Protein AF-A0A1V4HKM4-F1 (afdb_monomer_lite)

Structure (mmCIF, N/CA/C/O backbone):
data_AF-A0A1V4HKM4-F1
#
_entry.id   AF-A0A1V4HKM4-F1
#
loop_
_atom_site.group_PDB
_atom_site.id
_atom_site.type_symbol
_atom_site.label_atom_id
_atom_site.label_alt_id
_atom_site.label_comp_id
_atom_site.label_asym_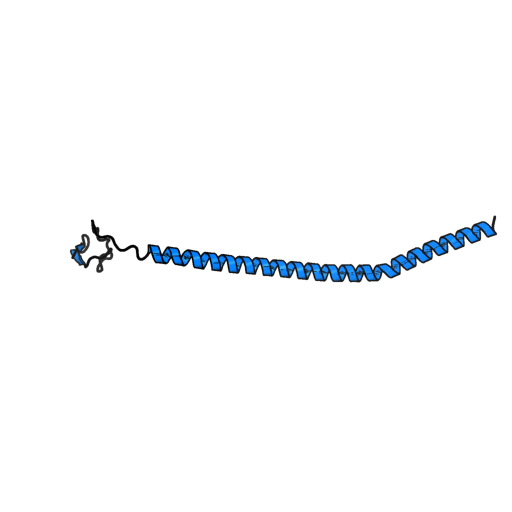id
_atom_site.label_entity_id
_atom_site.label_seq_id
_atom_site.pdbx_PDB_ins_code
_atom_site.Cartn_x
_atom_site.Cartn_y
_atom_site.Cartn_z
_atom_site.occupancy
_atom_site.B_iso_or_equiv
_atom_site.auth_seq_id
_atom_site.auth_comp_id
_atom_site.auth_asym_id
_atom_site.auth_atom_id
_atom_site.pdbx_PDB_model_num
ATOM 1 N N . MET A 1 1 ? -36.877 8.815 51.908 1.00 73.12 1 MET A N 1
ATOM 2 C CA . MET A 1 1 ? -37.781 8.927 50.737 1.00 73.12 1 MET A CA 1
ATOM 3 C C . MET A 1 1 ? -37.846 10.391 50.341 1.00 73.12 1 MET A C 1
ATOM 5 O O . MET A 1 1 ? -37.956 11.215 51.236 1.00 73.12 1 MET A O 1
ATOM 9 N N . ILE A 1 2 ? -37.736 10.715 49.051 1.00 81.12 2 ILE A N 1
ATOM 10 C CA . ILE A 1 2 ? -37.706 12.099 48.546 1.00 81.12 2 ILE A CA 1
ATOM 11 C C . ILE A 1 2 ? -38.994 12.388 47.783 1.00 81.12 2 ILE A C 1
ATOM 13 O O . ILE A 1 2 ? -39.407 11.602 46.925 1.00 81.12 2 ILE A O 1
ATOM 17 N N . LYS A 1 3 ? -39.632 13.517 48.087 1.00 83.75 3 LYS A N 1
ATOM 18 C CA . LYS A 1 3 ? -40.849 13.951 47.403 1.00 83.75 3 LYS A CA 1
ATOM 19 C C . LYS A 1 3 ? -40.483 14.732 46.145 1.00 83.75 3 LYS A C 1
ATOM 21 O O . LYS A 1 3 ? -39.669 15.648 46.193 1.00 83.75 3 LYS A O 1
ATOM 26 N N . CYS A 1 4 ? -41.080 14.370 45.013 1.00 86.75 4 CYS A N 1
ATOM 27 C CA . CYS A 1 4 ? -40.836 15.082 43.765 1.00 86.75 4 CYS A CA 1
ATOM 28 C C . CYS A 1 4 ? -41.456 16.490 43.814 1.00 86.75 4 CYS A C 1
ATOM 30 O O . CYS A 1 4 ? -42.662 16.587 44.053 1.00 86.75 4 CYS A O 1
ATOM 32 N N . PRO A 1 5 ? -40.701 17.562 43.507 1.00 83.69 5 PRO A N 1
ATOM 33 C CA . PRO A 1 5 ? -41.236 18.926 43.520 1.00 83.69 5 PRO A CA 1
ATOM 34 C C . PRO A 1 5 ? -42.300 19.155 42.439 1.00 83.69 5 PRO A C 1
ATOM 36 O O . PRO A 1 5 ? -43.155 20.019 42.587 1.00 83.69 5 PRO A O 1
ATOM 39 N N . LYS A 1 6 ? -42.275 18.367 41.356 1.00 87.00 6 LYS A N 1
ATOM 40 C CA . LYS A 1 6 ? -43.171 18.541 40.206 1.00 87.00 6 LYS A CA 1
ATOM 41 C C . LYS A 1 6 ? -44.468 17.741 40.313 1.00 87.00 6 LYS A C 1
ATOM 43 O O . LYS A 1 6 ? -45.533 18.263 40.021 1.00 87.00 6 LYS A O 1
ATOM 48 N N . CYS A 1 7 ? -44.388 16.465 40.696 1.00 89.94 7 CYS A N 1
ATOM 49 C CA . CYS A 1 7 ? -45.549 15.561 40.700 1.00 89.94 7 CYS A CA 1
ATOM 50 C C . CYS A 1 7 ? -45.954 15.080 42.099 1.00 89.94 7 CYS A C 1
ATOM 52 O O . CYS A 1 7 ? -46.812 14.211 42.223 1.00 89.94 7 CYS A O 1
ATOM 54 N N . SER A 1 8 ? -45.302 15.580 43.155 1.00 87.12 8 SER A N 1
ATOM 55 C CA . SER A 1 8 ? -45.553 15.200 44.554 1.00 87.12 8 SER A CA 1
ATOM 56 C C . SER A 1 8 ? -45.428 13.705 44.877 1.00 87.12 8 SER A C 1
ATOM 58 O O . SER A 1 8 ? -45.738 13.297 45.994 1.00 87.12 8 SER A O 1
ATOM 60 N N . THR A 1 9 ? -44.947 12.885 43.940 1.00 90.00 9 THR A N 1
ATOM 61 C CA . THR A 1 9 ? -44.767 11.445 44.141 1.00 90.00 9 THR A CA 1
ATOM 62 C C . THR A 1 9 ? -43.589 11.188 45.078 1.00 90.00 9 THR A C 1
ATOM 64 O O . THR A 1 9 ? -42.545 11.841 44.974 1.00 90.00 9 THR A O 1
ATOM 67 N N . ASN A 1 10 ? -43.740 10.216 45.976 1.00 87.19 10 ASN A N 1
ATOM 68 C CA . ASN A 1 10 ? -42.669 9.766 46.858 1.00 87.19 10 ASN A CA 1
ATOM 69 C C . ASN A 1 10 ? -41.743 8.813 46.102 1.00 87.19 10 ASN A C 1
ATOM 71 O O . ASN A 1 10 ? -42.185 7.814 45.542 1.00 87.19 10 ASN A O 1
ATOM 75 N N . ASN A 1 11 ? -40.454 9.126 46.089 1.00 83.44 11 ASN A N 1
ATOM 76 C CA . ASN A 1 11 ? -39.430 8.358 45.396 1.00 83.44 11 ASN A CA 1
ATOM 77 C C . ASN A 1 11 ? -38.404 7.812 46.398 1.00 83.44 11 ASN A C 1
ATOM 79 O O . ASN A 1 11 ? -38.214 8.349 47.499 1.00 83.44 11 ASN A O 1
ATOM 83 N N . LYS A 1 12 ? -37.733 6.723 46.012 1.00 81.19 12 LYS A N 1
ATOM 84 C CA . LYS A 1 12 ? -36.539 6.225 46.713 1.00 81.19 12 LYS A CA 1
ATOM 85 C C . LYS A 1 12 ? -35.361 7.198 46.484 1.00 81.19 12 LYS A C 1
ATOM 87 O O . LYS A 1 12 ? -35.526 8.204 45.800 1.00 81.19 12 LYS A O 1
ATOM 92 N N . LEU A 1 13 ? -34.201 6.954 47.096 1.00 75.44 13 LEU A N 1
ATOM 93 C CA . LEU A 1 13 ? -32.974 7.723 46.826 1.00 75.44 13 LEU A CA 1
ATOM 94 C C . LEU A 1 13 ? -32.503 7.420 45.393 1.00 75.44 13 LEU A C 1
ATOM 96 O O . LEU A 1 13 ? -31.820 6.433 45.159 1.00 75.44 13 LEU A O 1
ATOM 100 N N . GLN A 1 14 ? -32.960 8.216 44.427 1.00 76.06 14 GLN A N 1
ATOM 101 C CA . GLN A 1 14 ? -32.671 8.082 42.995 1.00 76.06 14 GLN A CA 1
ATOM 102 C C . GLN A 1 14 ? -32.611 9.477 42.350 1.00 76.06 14 GLN A C 1
ATOM 104 O O . GLN A 1 14 ? -33.313 10.387 42.786 1.00 76.06 14 GLN A O 1
ATOM 109 N N . LYS A 1 15 ? -31.789 9.651 41.309 1.00 81.31 15 LYS A N 1
ATOM 110 C CA . LYS A 1 15 ? -31.504 10.962 40.686 1.00 81.31 15 LYS A CA 1
ATOM 111 C C . LYS A 1 15 ? -32.722 11.599 39.997 1.00 81.31 15 LYS A C 1
ATOM 113 O O . LYS A 1 15 ? -32.831 12.823 39.923 1.00 81.31 15 LYS A O 1
ATOM 118 N N . PHE A 1 16 ? -33.660 10.778 39.523 1.00 84.00 16 PHE A N 1
ATOM 119 C CA . PHE A 1 16 ? -34.851 11.213 38.790 1.00 84.00 16 PHE A CA 1
ATOM 120 C C . PHE A 1 16 ? -36.129 10.635 39.391 1.00 84.00 16 PHE A C 1
ATOM 122 O O . PHE A 1 16 ? -36.150 9.529 39.928 1.00 84.00 16 PHE A O 1
ATOM 129 N N . CYS A 1 17 ? -37.230 11.370 39.274 1.00 87.38 17 CYS A N 1
ATOM 130 C CA . CYS A 1 17 ? -38.534 10.877 39.680 1.00 87.38 17 CYS A CA 1
ATOM 131 C C . CYS A 1 17 ? -38.996 9.736 38.761 1.00 87.38 17 CYS A C 1
ATOM 133 O O . CYS A 1 17 ? -39.121 9.934 37.557 1.00 87.38 17 CYS A O 1
ATOM 135 N N . GLY A 1 18 ? -39.350 8.581 39.330 1.00 84.75 18 GLY A N 1
ATOM 136 C CA . GLY A 1 18 ? -39.828 7.419 38.572 1.00 84.75 18 GLY A CA 1
ATOM 137 C C . GLY A 1 18 ? -41.217 7.589 37.946 1.00 84.75 18 GLY A C 1
ATOM 138 O O . GLY A 1 18 ? -41.632 6.739 37.173 1.00 84.75 18 GLY A O 1
ATOM 139 N N . ASN A 1 19 ? -41.934 8.669 38.274 1.00 86.81 19 ASN A N 1
ATOM 140 C CA . ASN A 1 19 ? -43.249 8.967 37.707 1.00 86.81 19 ASN A CA 1
ATOM 141 C C . ASN A 1 19 ? -43.171 10.001 36.571 1.00 86.81 19 ASN A C 1
ATOM 143 O O . ASN A 1 19 ? -43.702 9.782 35.491 1.00 86.81 19 ASN A O 1
ATOM 147 N N . CYS A 1 20 ? -42.492 11.133 36.792 1.00 88.19 20 CYS A N 1
ATOM 148 C CA . CYS A 1 20 ? -42.474 12.242 35.827 1.00 88.19 20 CYS A CA 1
ATOM 149 C C . CYS A 1 20 ? -41.094 12.563 35.236 1.00 88.19 20 CYS A C 1
ATOM 151 O O . CYS A 1 20 ? -40.964 13.551 34.515 1.00 88.19 20 CYS A O 1
ATOM 153 N N . GLY A 1 21 ? -40.053 11.807 35.594 1.00 84.00 21 GLY A N 1
ATOM 154 C CA . GLY A 1 21 ? -38.684 12.012 35.109 1.00 84.00 21 GLY A CA 1
ATOM 155 C C . GLY A 1 21 ? -37.996 13.283 35.616 1.00 84.00 21 GLY A C 1
ATOM 156 O O . GLY A 1 21 ? -36.870 13.566 35.222 1.00 84.00 21 GLY A O 1
ATOM 157 N N . ASN A 1 22 ? -38.636 14.071 36.487 1.00 85.19 22 ASN A N 1
ATOM 158 C CA . ASN A 1 22 ? -38.047 15.310 36.993 1.00 85.19 22 ASN A CA 1
ATOM 159 C C . ASN A 1 22 ? -36.821 15.022 37.868 1.00 85.19 22 ASN A C 1
ATOM 161 O O . ASN A 1 22 ? -36.872 14.116 38.703 1.00 85.19 22 ASN A O 1
ATOM 165 N N . LEU A 1 23 ? -35.765 15.829 37.726 1.00 82.62 23 LEU A N 1
ATOM 166 C CA . LEU A 1 23 ? -34.582 15.753 38.583 1.00 82.62 23 LEU A CA 1
ATOM 167 C C . LEU A 1 23 ? -34.997 15.924 40.052 1.00 82.62 23 LEU A C 1
ATOM 169 O O . LEU A 1 23 ? -35.773 16.826 40.389 1.00 82.62 23 LEU A O 1
ATOM 173 N N . LEU A 1 24 ? -34.513 15.034 40.913 1.00 82.38 24 LEU A N 1
ATOM 174 C CA . LEU A 1 24 ? -34.656 15.162 42.355 1.00 82.38 24 LEU A CA 1
ATOM 175 C C . LEU A 1 24 ? -33.364 15.789 42.876 1.00 82.38 24 LEU A C 1
ATOM 177 O O . LEU A 1 24 ? -32.297 15.191 42.770 1.00 82.38 24 LEU A O 1
ATOM 181 N N . LEU A 1 25 ? -33.458 17.017 43.387 1.00 69.50 25 LEU A N 1
ATOM 182 C CA . LEU A 1 25 ? -32.338 17.699 44.032 1.00 69.50 25 LEU A CA 1
ATOM 183 C C . LEU A 1 25 ? -32.110 17.029 45.389 1.00 69.50 25 LEU A C 1
ATOM 185 O O . LEU A 1 25 ? -32.823 17.301 46.353 1.00 69.50 25 LEU A O 1
ATOM 189 N N . ILE A 1 26 ? -31.186 16.074 45.427 1.00 68.06 26 ILE A N 1
ATOM 190 C CA . ILE A 1 26 ? -30.763 15.402 46.654 1.00 68.06 26 ILE A CA 1
ATOM 191 C C . ILE A 1 26 ? -29.470 16.086 47.085 1.00 68.06 26 ILE A C 1
ATOM 193 O O . ILE A 1 26 ? -28.398 15.772 46.574 1.00 68.06 26 ILE A O 1
ATOM 197 N N . GLU A 1 27 ? -29.572 17.058 47.989 1.00 54.72 27 GLU A N 1
ATOM 198 C CA . GLU A 1 27 ? -28.400 17.625 48.652 1.00 54.72 27 GLU A CA 1
ATOM 199 C C . GLU A 1 27 ? -27.843 16.576 49.626 1.00 54.72 27 GLU A C 1
ATOM 201 O O . GLU A 1 27 ? -28.493 16.218 50.606 1.00 54.72 27 GLU A O 1
ATOM 206 N N . GLY A 1 28 ? -26.653 16.045 49.324 1.00 53.75 28 GLY A N 1
ATOM 207 C CA . GLY A 1 28 ? -25.859 15.264 50.280 1.00 53.75 28 GLY A CA 1
ATOM 208 C C . GLY A 1 28 ? -25.849 13.738 50.134 1.00 53.75 28 GLY A C 1
ATOM 209 O O . GLY A 1 28 ? -25.490 13.067 51.095 1.00 53.75 28 GLY A O 1
ATOM 210 N N . ALA A 1 29 ? -26.191 13.165 48.976 1.00 48.09 29 ALA A N 1
ATOM 211 C CA . ALA A 1 29 ? -25.915 11.749 48.705 1.00 48.09 29 ALA A CA 1
ATOM 212 C C . ALA A 1 29 ? -25.032 11.612 47.460 1.00 48.09 29 ALA A C 1
ATOM 214 O O . ALA A 1 29 ? -25.492 11.865 46.345 1.00 48.09 29 ALA A O 1
ATOM 215 N N . GLU A 1 30 ? -23.773 11.217 47.668 1.00 45.69 30 GLU A N 1
ATOM 216 C CA . GLU A 1 30 ? -22.887 10.700 46.623 1.00 45.69 30 GLU A CA 1
ATOM 217 C C . GLU A 1 30 ? -23.624 9.590 45.861 1.00 45.69 30 GLU A C 1
ATOM 219 O O . GLU A 1 30 ? -23.831 8.484 46.366 1.00 45.69 30 GLU A O 1
ATOM 224 N N . PHE A 1 31 ? -24.067 9.891 44.640 1.00 48.50 31 PHE A N 1
ATOM 225 C CA . PHE A 1 31 ? -24.365 8.844 43.674 1.00 48.50 31 PHE A CA 1
ATOM 226 C C . PHE A 1 31 ? -23.0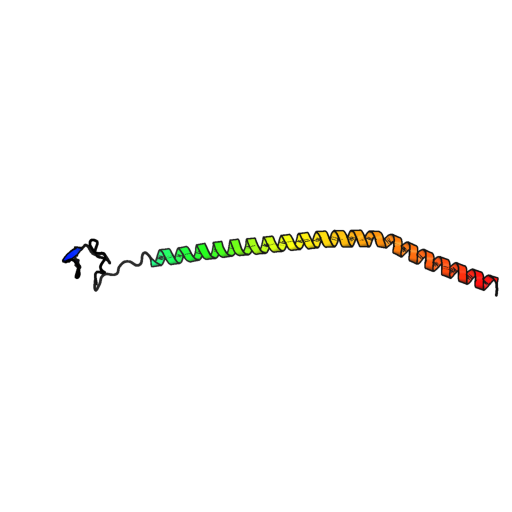26 8.237 43.303 1.00 48.50 31 PHE A C 1
ATOM 228 O O . PHE A 1 31 ? -22.211 8.932 42.708 1.00 48.50 31 PHE A O 1
ATOM 235 N N . GLN A 1 32 ? -22.802 6.981 43.691 1.00 43.28 32 GLN A N 1
ATOM 236 C CA . GLN A 1 32 ? -21.567 6.284 43.367 1.00 43.28 32 GLN A CA 1
ATOM 237 C C . GLN A 1 32 ? -21.265 6.408 41.873 1.00 43.28 32 GLN A C 1
ATOM 239 O O . GLN A 1 32 ? -22.092 6.070 41.021 1.00 43.28 32 GLN A O 1
ATOM 244 N N . ASP A 1 33 ? -20.066 6.917 41.601 1.00 46.78 33 ASP A N 1
ATOM 245 C CA . ASP A 1 33 ? -19.422 7.090 40.304 1.00 46.78 33 ASP A CA 1
ATOM 246 C C . ASP A 1 33 ? -19.110 5.741 39.627 1.00 46.78 33 ASP A C 1
ATOM 248 O O . ASP A 1 33 ? -17.993 5.471 39.196 1.00 46.78 33 ASP A O 1
ATOM 252 N N . GLU A 1 34 ? -20.102 4.864 39.489 1.00 46.50 34 GLU A N 1
ATOM 253 C CA . GLU A 1 34 ? -19.946 3.581 38.790 1.00 46.50 34 GLU A CA 1
ATOM 254 C C . GLU A 1 34 ? -19.881 3.767 37.260 1.00 46.50 34 GLU A C 1
ATOM 256 O O . GLU A 1 34 ? -19.428 2.896 36.518 1.00 46.50 34 GLU A O 1
ATOM 261 N N . GLN A 1 35 ? -20.265 4.952 36.775 1.00 48.78 35 GLN A N 1
ATOM 262 C CA . GLN A 1 35 ? -20.126 5.332 35.370 1.00 48.78 35 GLN A CA 1
ATOM 263 C C . GLN A 1 35 ? -18.693 5.783 35.037 1.00 48.78 35 GLN A C 1
ATOM 265 O O . GLN A 1 35 ? -18.217 5.519 33.940 1.00 48.78 35 GLN A O 1
ATOM 270 N N . ALA A 1 36 ? -17.947 6.385 35.970 1.00 44.94 36 ALA A N 1
ATOM 271 C CA . ALA A 1 36 ? -16.602 6.892 35.675 1.00 44.94 36 ALA A CA 1
ATOM 272 C C . ALA A 1 36 ? -15.564 5.772 35.453 1.00 44.94 36 ALA A C 1
ATOM 274 O O . ALA A 1 36 ? -14.677 5.915 34.612 1.00 44.94 36 ALA A O 1
ATOM 275 N N . ALA A 1 37 ? -15.697 4.639 36.150 1.00 47.19 37 ALA A N 1
ATOM 276 C CA . ALA A 1 37 ? -14.796 3.495 35.984 1.00 47.19 37 ALA A CA 1
ATOM 277 C C . ALA A 1 37 ? -15.048 2.716 34.677 1.00 47.19 37 ALA A C 1
ATOM 279 O O . ALA A 1 37 ? -14.110 2.207 34.070 1.00 47.19 37 ALA A O 1
ATOM 280 N N . THR A 1 38 ? -16.294 2.672 34.196 1.00 45.22 38 THR A N 1
ATOM 281 C C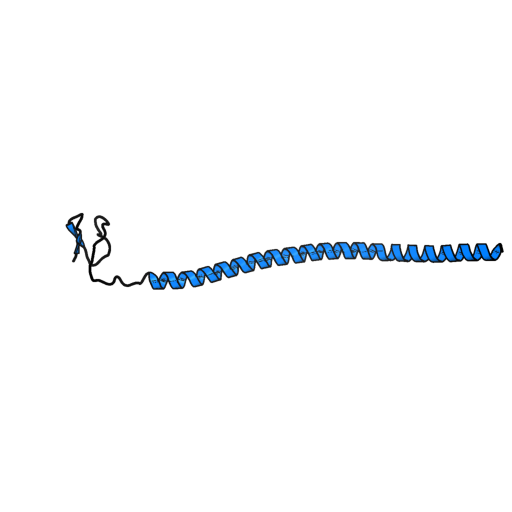A . THR A 1 38 ? -16.653 1.962 32.957 1.00 45.22 38 THR A CA 1
ATOM 282 C C . THR A 1 38 ? -16.317 2.757 31.691 1.00 45.22 38 THR A C 1
ATOM 284 O O . THR A 1 38 ? -15.927 2.155 30.6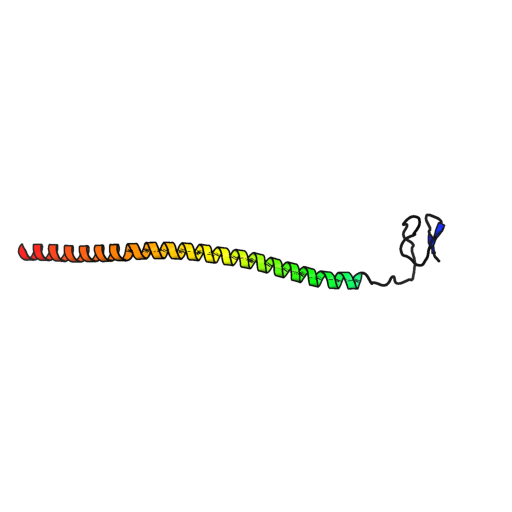90 1.00 45.22 38 THR A O 1
ATOM 287 N N . PHE A 1 39 ? -16.365 4.095 31.725 1.00 46.16 39 PHE A N 1
ATOM 288 C CA . PHE A 1 39 ? -15.896 4.920 30.601 1.00 46.16 39 PHE A CA 1
ATOM 289 C C . PHE A 1 39 ? -14.368 4.867 30.433 1.00 46.16 39 PHE A C 1
ATOM 291 O O . PHE A 1 39 ? -13.890 4.732 29.306 1.00 46.16 39 PHE A O 1
ATOM 298 N N . ALA A 1 40 ? -13.606 4.880 31.534 1.00 47.91 40 ALA A N 1
ATOM 299 C CA . ALA A 1 40 ? -12.141 4.849 31.495 1.00 47.91 40 ALA A CA 1
ATOM 300 C C . ALA A 1 40 ? -11.563 3.527 30.946 1.00 47.91 40 ALA A C 1
ATOM 302 O O . ALA A 1 40 ? -10.523 3.537 30.287 1.00 47.91 40 ALA A O 1
ATOM 303 N N . GLU A 1 41 ? -12.236 2.394 31.171 1.00 49.22 41 GLU A N 1
ATOM 304 C CA . GLU A 1 41 ? -11.792 1.092 30.652 1.00 49.22 41 GLU A CA 1
ATOM 305 C C . GLU A 1 41 ? -12.201 0.869 29.179 1.00 49.22 41 GLU A C 1
ATOM 307 O O . GLU A 1 41 ? -11.490 0.197 28.426 1.00 49.22 41 GLU A O 1
ATOM 312 N N . SER A 1 42 ? -13.292 1.504 28.723 1.00 49.47 42 SER A N 1
ATOM 313 C CA . SER A 1 42 ? -13.752 1.424 27.326 1.00 49.47 42 SER A CA 1
ATOM 314 C C . SER A 1 42 ? -12.841 2.172 26.340 1.00 49.47 42 SER A C 1
ATOM 316 O O . SER A 1 42 ? -12.496 1.616 25.293 1.00 49.47 42 SER A O 1
ATOM 318 N N . ASP A 1 43 ? -12.337 3.354 26.713 1.00 51.69 43 ASP A N 1
ATOM 319 C CA . ASP A 1 43 ? -11.476 4.190 25.862 1.00 51.69 43 ASP A CA 1
ATOM 320 C C . ASP A 1 43 ? -10.147 3.492 25.525 1.00 51.69 43 ASP A C 1
ATOM 322 O O . ASP A 1 43 ? -9.664 3.517 24.391 1.00 51.69 43 ASP A O 1
ATOM 326 N N . GLN A 1 44 ? -9.551 2.783 26.488 1.00 52.81 44 GLN A N 1
ATOM 327 C CA . GLN A 1 44 ? -8.269 2.105 26.275 1.00 52.81 44 GLN A CA 1
ATOM 328 C C . GLN A 1 44 ? -8.383 0.906 25.315 1.00 52.81 44 GLN A C 1
ATOM 330 O O . GLN A 1 44 ? -7.413 0.558 24.628 1.00 52.81 44 GLN A O 1
ATOM 335 N N . SER A 1 45 ? -9.560 0.277 25.249 1.00 52.06 45 SER A N 1
ATOM 336 C CA . SER A 1 45 ? -9.849 -0.822 24.325 1.00 52.06 45 SER A CA 1
ATOM 337 C C . SER A 1 45 ? -10.151 -0.315 22.909 1.00 52.06 45 SER A C 1
ATOM 339 O O . SER A 1 45 ? -9.591 -0.843 21.944 1.00 52.06 45 SER A O 1
ATOM 341 N N . GLU A 1 46 ? -10.918 0.770 22.771 1.00 55.19 46 GLU A N 1
ATOM 342 C CA . GLU A 1 46 ? -11.235 1.379 21.475 1.00 55.19 46 GLU A CA 1
ATOM 343 C C . GLU A 1 46 ? -10.007 2.023 20.817 1.00 55.19 46 GLU A C 1
ATOM 345 O O . GLU A 1 46 ? -9.795 1.850 19.615 1.00 55.19 46 GLU A O 1
ATOM 350 N N . ILE A 1 47 ? -9.118 2.660 21.592 1.00 59.66 47 ILE A N 1
ATOM 351 C CA . ILE A 1 47 ? -7.852 3.216 21.080 1.00 59.66 47 ILE A CA 1
ATOM 352 C C . ILE A 1 47 ? -6.945 2.106 20.522 1.00 59.66 47 ILE A C 1
ATOM 354 O O . ILE A 1 47 ? -6.338 2.268 19.458 1.00 59.66 47 ILE A O 1
ATOM 358 N N . LYS A 1 48 ? -6.867 0.947 21.193 1.00 59.59 48 LYS A N 1
ATOM 359 C CA . LYS A 1 48 ? -6.087 -0.206 20.705 1.00 59.59 48 LYS A CA 1
ATOM 360 C C . LYS A 1 48 ? -6.681 -0.803 19.431 1.00 59.59 48 LYS A C 1
ATOM 362 O O . LYS A 1 48 ? -5.927 -1.156 18.523 1.00 59.59 48 LYS A O 1
ATOM 367 N N . ILE A 1 49 ? -8.008 -0.884 19.343 1.00 64.94 49 ILE A N 1
ATOM 368 C CA . ILE A 1 49 ? -8.711 -1.369 18.151 1.00 64.94 49 ILE A CA 1
ATOM 369 C C . ILE A 1 49 ? -8.486 -0.397 16.983 1.00 64.94 49 ILE A C 1
ATOM 371 O O . ILE A 1 49 ? -8.075 -0.827 15.904 1.00 64.94 49 ILE A O 1
ATOM 375 N N . GLY A 1 50 ? -8.643 0.911 17.203 1.00 67.06 50 GLY A N 1
ATOM 376 C CA . GLY A 1 50 ? -8.371 1.945 16.201 1.00 67.06 50 GLY A CA 1
ATOM 377 C C . GLY A 1 50 ? -6.926 1.916 15.692 1.00 67.06 50 GLY A C 1
ATOM 378 O O . GLY A 1 50 ? -6.693 1.980 14.482 1.00 67.06 50 GLY A O 1
ATOM 379 N N . PHE A 1 51 ? -5.953 1.723 16.587 1.00 69.38 51 PHE A N 1
ATOM 380 C CA . PHE A 1 51 ? -4.544 1.583 16.214 1.00 69.38 51 PHE A CA 1
ATOM 381 C C . PHE A 1 51 ? -4.270 0.299 15.414 1.00 69.38 51 PHE A C 1
ATOM 383 O O . PHE A 1 51 ? -3.573 0.350 14.400 1.00 69.38 51 PHE A O 1
ATOM 390 N N . MET A 1 52 ? -4.858 -0.840 15.803 1.00 70.19 52 MET A N 1
ATOM 391 C CA . MET A 1 52 ? -4.743 -2.096 15.048 1.00 70.19 52 MET A CA 1
ATOM 392 C C . MET A 1 52 ? -5.322 -1.975 13.637 1.00 70.19 52 MET A C 1
ATOM 394 O O . MET A 1 52 ? -4.666 -2.383 12.678 1.00 70.19 52 MET A O 1
ATOM 398 N N . TYR A 1 53 ? -6.513 -1.389 13.485 1.00 78.12 53 TYR A N 1
ATOM 399 C CA . TYR A 1 53 ? -7.13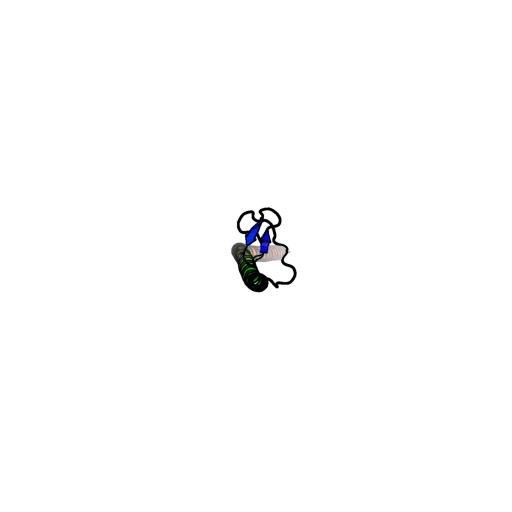4 -1.191 12.172 1.00 78.12 53 TYR A CA 1
ATOM 400 C C . TYR A 1 53 ? -6.363 -0.182 11.310 1.00 78.12 53 TYR A C 1
ATOM 402 O O . TYR A 1 53 ? -6.181 -0.416 10.112 1.00 78.12 53 TYR A O 1
ATOM 410 N N . GLY A 1 54 ? -5.847 0.897 11.907 1.00 77.94 54 GLY A N 1
ATOM 411 C CA . GLY A 1 54 ? -4.990 1.868 11.223 1.00 77.94 54 GLY A CA 1
ATOM 412 C C . GLY A 1 54 ? -3.683 1.246 10.722 1.00 77.94 54 GLY A C 1
ATOM 413 O O . GLY A 1 54 ? -3.313 1.423 9.557 1.00 77.94 54 GLY A O 1
ATOM 414 N N . ALA A 1 55 ? -3.024 0.441 11.560 1.00 82.19 55 ALA A N 1
ATOM 415 C CA . ALA A 1 55 ? -1.821 -0.295 11.182 1.00 82.19 55 ALA A CA 1
ATOM 416 C C . ALA A 1 55 ? -2.099 -1.299 10.050 1.00 82.19 55 ALA A C 1
ATOM 418 O O . ALA A 1 55 ? -1.337 -1.361 9.085 1.00 82.19 55 ALA A O 1
ATOM 419 N N . LEU A 1 56 ? -3.220 -2.028 10.107 1.00 82.94 56 LEU A N 1
ATOM 420 C CA . LEU A 1 56 ? -3.634 -2.968 9.058 1.00 82.94 56 LEU A CA 1
ATOM 421 C C . LEU A 1 56 ? -3.899 -2.268 7.717 1.00 82.94 56 LEU A C 1
ATOM 423 O O . LEU A 1 56 ? -3.491 -2.765 6.664 1.00 82.94 56 LEU A O 1
ATOM 427 N N . PHE A 1 57 ? -4.545 -1.100 7.743 1.00 85.69 57 PHE A N 1
ATOM 428 C CA . PHE A 1 57 ? -4.789 -0.293 6.547 1.00 85.69 57 PHE A CA 1
ATOM 429 C C . PHE A 1 57 ? -3.478 0.181 5.907 1.00 85.69 57 PHE A C 1
ATOM 431 O O . PHE A 1 57 ? -3.294 0.052 4.691 1.00 85.69 57 PHE A O 1
ATOM 438 N N . PHE A 1 58 ? -2.544 0.672 6.726 1.00 83.56 58 PHE A N 1
ATOM 439 C CA . PHE A 1 58 ? -1.231 1.115 6.264 1.00 83.56 58 PHE A CA 1
ATOM 440 C C . PHE A 1 58 ? -0.412 -0.044 5.681 1.00 83.56 58 PHE A C 1
ATOM 442 O O . PHE A 1 58 ? 0.119 0.065 4.575 1.00 83.56 58 PHE A O 1
ATOM 449 N N . LEU A 1 59 ? -0.382 -1.189 6.369 1.00 86.12 59 LEU A N 1
ATOM 450 C CA . LEU A 1 59 ? 0.347 -2.379 5.935 1.00 86.12 59 LEU A CA 1
ATOM 451 C C . LEU A 1 59 ? -0.198 -2.919 4.604 1.00 86.12 59 LEU A C 1
ATOM 453 O O . LEU A 1 59 ? 0.570 -3.233 3.696 1.00 86.12 59 LEU A O 1
ATOM 457 N N . ARG A 1 60 ? -1.527 -2.945 4.434 1.00 88.19 60 ARG A N 1
ATOM 458 C CA . ARG A 1 60 ? -2.176 -3.355 3.178 1.00 88.19 60 ARG A CA 1
ATOM 459 C C . ARG A 1 60 ? -1.801 -2.443 2.011 1.00 88.19 60 ARG A C 1
ATOM 461 O O . ARG A 1 60 ? -1.527 -2.928 0.909 1.00 88.19 60 ARG A O 1
ATOM 468 N N . LYS A 1 61 ? -1.781 -1.126 2.235 1.00 88.31 61 LYS A N 1
ATOM 469 C CA . LYS A 1 61 ? -1.335 -0.162 1.222 1.00 88.31 61 LYS A CA 1
ATOM 470 C C . LYS A 1 61 ? 0.135 -0.392 0.882 1.00 88.31 61 LYS A C 1
ATOM 472 O O . LYS A 1 61 ? 0.449 -0.534 -0.295 1.00 88.31 61 LYS A O 1
ATOM 477 N N . LEU A 1 62 ? 1.002 -0.519 1.882 1.00 92.25 62 LEU A N 1
ATOM 478 C CA . LEU A 1 62 ? 2.439 -0.729 1.698 1.00 92.25 62 LEU A CA 1
ATOM 479 C C . LEU A 1 62 ? 2.744 -2.005 0.897 1.00 92.25 62 LEU A C 1
ATOM 481 O O . LEU A 1 62 ? 3.494 -1.952 -0.074 1.00 92.25 62 LEU A O 1
ATOM 485 N N . ILE A 1 63 ? 2.081 -3.120 1.215 1.00 91.81 63 ILE A N 1
ATOM 486 C CA . ILE A 1 63 ? 2.189 -4.375 0.454 1.00 91.81 63 ILE A CA 1
ATOM 487 C C . ILE A 1 63 ? 1.790 -4.167 -1.013 1.00 91.81 63 ILE A C 1
ATOM 489 O O . ILE A 1 63 ? 2.501 -4.600 -1.917 1.00 91.81 63 ILE A O 1
ATOM 493 N N . THR A 1 64 ? 0.682 -3.465 -1.264 1.00 92.44 64 THR A N 1
ATOM 494 C CA . THR A 1 64 ? 0.205 -3.190 -2.631 1.00 92.44 64 THR A CA 1
ATOM 495 C C . THR A 1 64 ? 1.232 -2.384 -3.432 1.00 92.44 64 THR A C 1
ATOM 497 O O . THR A 1 64 ? 1.513 -2.716 -4.584 1.00 92.44 64 THR A O 1
ATOM 500 N N . TRP A 1 65 ? 1.841 -1.369 -2.814 1.00 90.88 65 TRP A N 1
ATOM 501 C CA . TRP A 1 65 ? 2.907 -0.574 -3.427 1.00 90.88 65 TRP A CA 1
ATOM 502 C C . TRP A 1 65 ? 4.156 -1.409 -3.731 1.00 90.88 65 TRP A C 1
ATOM 504 O O . TRP A 1 65 ? 4.711 -1.287 -4.822 1.00 90.88 65 TRP A O 1
ATOM 514 N N . ILE A 1 66 ? 4.562 -2.303 -2.823 1.00 91.50 66 ILE A N 1
ATOM 515 C CA . ILE A 1 66 ? 5.694 -3.215 -3.049 1.00 91.50 66 ILE A CA 1
ATOM 516 C C . ILE A 1 66 ? 5.415 -4.160 -4.224 1.00 91.50 66 ILE A C 1
ATOM 518 O O . ILE A 1 66 ? 6.292 -4.362 -5.068 1.00 91.50 66 ILE A O 1
ATOM 522 N N . PHE A 1 67 ? 4.207 -4.722 -4.321 1.00 92.25 67 PHE A N 1
ATOM 523 C CA . PHE A 1 67 ? 3.837 -5.587 -5.444 1.00 92.25 67 PHE A CA 1
ATOM 524 C C . PHE A 1 67 ? 3.851 -4.837 -6.780 1.00 92.25 67 PHE A C 1
ATOM 526 O O . PHE A 1 67 ? 4.440 -5.331 -7.742 1.00 92.25 67 PHE A O 1
ATOM 533 N N . LEU A 1 68 ? 3.275 -3.631 -6.834 1.00 87.50 68 LEU A N 1
ATOM 534 C CA . LEU A 1 68 ? 3.311 -2.772 -8.025 1.00 87.50 68 LEU A CA 1
ATOM 535 C C . LEU A 1 68 ? 4.747 -2.443 -8.443 1.00 87.50 68 LEU A C 1
ATOM 537 O O . LEU A 1 68 ? 5.101 -2.593 -9.613 1.00 87.50 68 LEU A O 1
ATOM 541 N N . PHE A 1 69 ? 5.589 -2.069 -7.480 1.00 89.88 69 PHE A N 1
ATOM 542 C CA . PHE A 1 69 ? 7.001 -1.801 -7.724 1.00 89.88 69 PHE A CA 1
ATOM 543 C C . PHE A 1 69 ? 7.739 -3.044 -8.242 1.00 89.88 69 PHE A C 1
ATOM 545 O O . PHE A 1 69 ? 8.497 -2.955 -9.202 1.00 89.88 69 PHE A O 1
ATOM 552 N N . SER A 1 70 ? 7.472 -4.220 -7.670 1.00 85.88 70 SER A N 1
ATOM 553 C CA . SER A 1 70 ? 8.108 -5.485 -8.070 1.00 85.88 70 SER A CA 1
ATOM 554 C C . SER A 1 70 ? 7.722 -5.919 -9.484 1.00 85.88 70 SER A C 1
ATOM 556 O O . SER A 1 70 ? 8.560 -6.430 -10.228 1.00 85.88 70 SER A O 1
ATOM 558 N N . ILE A 1 71 ? 6.462 -5.710 -9.877 1.00 88.56 71 ILE A N 1
ATOM 559 C CA . ILE A 1 71 ? 5.990 -5.972 -11.242 1.00 88.56 71 ILE A CA 1
ATOM 560 C C . ILE A 1 71 ? 6.664 -5.006 -12.223 1.00 88.56 71 ILE A C 1
ATOM 562 O O . ILE A 1 71 ? 7.195 -5.446 -13.243 1.00 88.56 71 ILE A O 1
ATOM 566 N N . GLY A 1 72 ? 6.708 -3.712 -11.888 1.00 83.75 72 GLY A N 1
ATOM 567 C CA . GLY A 1 72 ? 7.403 -2.701 -12.688 1.00 83.75 72 GLY A CA 1
ATOM 568 C C . GLY A 1 72 ? 8.895 -3.004 -12.845 1.00 83.75 72 GLY A C 1
ATOM 569 O O . GLY A 1 72 ? 9.419 -2.966 -13.955 1.00 83.75 72 GLY A O 1
ATOM 570 N N . ALA A 1 73 ? 9.566 -3.401 -11.762 1.00 81.12 73 ALA A N 1
ATOM 571 C CA . ALA A 1 73 ? 10.965 -3.811 -11.785 1.00 81.12 73 ALA A CA 1
ATOM 572 C C . ALA A 1 73 ? 11.175 -5.047 -12.671 1.00 81.12 73 ALA A C 1
ATOM 574 O O . ALA A 1 73 ? 12.073 -5.040 -13.507 1.00 81.12 73 ALA A O 1
ATOM 575 N N . LYS A 1 74 ? 10.328 -6.081 -12.566 1.00 82.19 74 LYS A N 1
ATOM 576 C CA . LYS A 1 74 ? 10.410 -7.264 -13.444 1.00 82.19 74 LYS A CA 1
ATOM 577 C C . LYS A 1 74 ? 10.267 -6.905 -14.923 1.00 82.19 74 LYS A C 1
ATOM 579 O O . LYS A 1 74 ? 11.014 -7.438 -15.739 1.00 82.19 74 LYS A O 1
ATOM 584 N N . LEU A 1 75 ? 9.354 -5.997 -15.268 1.00 78.38 75 LEU A N 1
ATOM 585 C CA . LEU A 1 75 ? 9.174 -5.523 -16.644 1.00 78.38 75 LEU A CA 1
ATOM 586 C C . LEU A 1 75 ? 10.381 -4.714 -17.134 1.00 78.38 75 LEU A C 1
ATOM 588 O O . LEU A 1 75 ? 10.846 -4.931 -18.253 1.00 78.38 75 LEU A O 1
ATOM 592 N N . LEU A 1 76 ? 10.934 -3.839 -16.289 1.00 75.69 76 LEU A N 1
ATOM 593 C CA . LEU A 1 76 ? 12.152 -3.090 -16.600 1.00 75.69 76 LEU A CA 1
ATOM 594 C C . LEU A 1 76 ? 13.345 -4.026 -16.808 1.00 75.69 76 LEU A C 1
ATOM 596 O O . LEU A 1 76 ? 14.028 -3.911 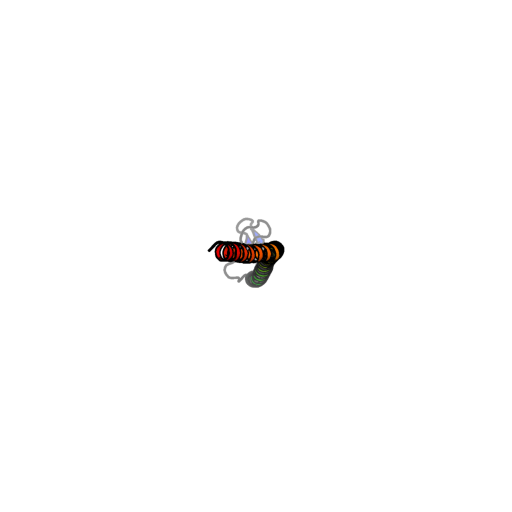-17.818 1.00 75.69 76 LEU A O 1
ATOM 600 N N . PHE A 1 77 ? 13.549 -5.004 -15.925 1.00 70.50 77 PHE A N 1
ATOM 601 C CA . PHE A 1 77 ? 14.618 -5.992 -16.070 1.00 70.50 77 PHE A CA 1
ATOM 602 C C . PHE A 1 77 ? 14.442 -6.872 -17.315 1.00 70.50 77 PHE A C 1
ATOM 604 O O . PHE A 1 77 ? 15.421 -7.116 -18.018 1.00 70.50 77 PHE A O 1
ATOM 611 N N . ALA A 1 78 ? 13.218 -7.304 -17.635 1.00 69.69 78 ALA A N 1
ATOM 612 C CA . ALA A 1 78 ? 12.932 -8.052 -18.862 1.00 69.69 78 ALA A CA 1
ATOM 613 C C . ALA A 1 78 ? 13.202 -7.217 -20.129 1.00 69.69 78 ALA A C 1
ATOM 615 O O . ALA A 1 78 ? 13.726 -7.732 -21.119 1.00 69.69 78 ALA A O 1
ATOM 616 N N . SER A 1 79 ? 12.898 -5.917 -20.092 1.00 62.56 79 SER A N 1
ATOM 617 C CA . SER A 1 79 ? 13.238 -4.983 -21.168 1.00 62.56 79 SER A CA 1
ATOM 618 C C . SER A 1 79 ? 14.754 -4.785 -21.281 1.00 62.56 79 SER A C 1
ATOM 620 O O . SER A 1 79 ? 15.312 -4.872 -22.373 1.00 62.56 79 SER A O 1
ATOM 622 N N . SER A 1 80 ? 15.453 -4.572 -20.165 1.00 62.75 80 SER A N 1
ATOM 623 C CA . SER A 1 80 ? 16.906 -4.367 -20.144 1.00 62.75 80 SER A CA 1
ATOM 624 C C . SER A 1 80 ? 17.686 -5.599 -20.617 1.00 62.75 80 SER A C 1
ATOM 626 O O . SER A 1 80 ? 18.662 -5.449 -21.352 1.00 62.75 80 SER A O 1
ATOM 628 N N . PHE A 1 81 ? 17.241 -6.814 -20.279 1.00 59.31 81 PHE A N 1
ATOM 629 C CA . PHE A 1 81 ? 17.866 -8.049 -20.770 1.00 59.31 81 PHE A CA 1
ATOM 630 C C . PHE A 1 81 ? 17.725 -8.228 -22.287 1.00 59.31 81 PHE A C 1
ATOM 632 O O . PHE A 1 81 ? 18.655 -8.722 -22.917 1.00 59.31 81 PHE A O 1
ATOM 639 N N . ASN A 1 82 ? 16.620 -7.778 -22.892 1.00 59.06 82 ASN A N 1
ATOM 640 C CA . ASN A 1 82 ? 16.438 -7.806 -24.349 1.00 59.06 82 ASN A CA 1
ATOM 641 C C . ASN A 1 82 ? 17.267 -6.735 -25.089 1.00 59.06 82 ASN A C 1
ATOM 643 O O . ASN A 1 82 ? 17.615 -6.918 -26.257 1.00 59.06 82 ASN A O 1
ATOM 647 N N . LEU A 1 83 ? 17.646 -5.637 -24.422 1.00 55.75 83 LEU A N 1
ATOM 648 C CA . LEU A 1 83 ? 18.562 -4.634 -24.983 1.00 55.75 83 LEU A CA 1
ATOM 649 C C . LEU A 1 83 ? 20.045 -5.032 -24.883 1.00 55.75 83 LEU A C 1
ATOM 651 O O . LEU A 1 83 ? 20.838 -4.613 -25.725 1.00 55.75 83 LEU A O 1
ATOM 655 N N . MET A 1 84 ? 20.425 -5.862 -23.908 1.00 55.78 84 MET A N 1
ATOM 656 C CA . MET A 1 84 ? 21.802 -6.339 -23.705 1.00 55.78 84 MET A CA 1
ATOM 657 C C . MET A 1 84 ? 22.432 -7.017 -24.952 1.00 55.78 84 MET A C 1
ATOM 659 O O . MET A 1 84 ? 23.557 -6.654 -25.321 1.00 55.78 84 MET A O 1
ATOM 663 N N . PRO A 1 85 ? 21.757 -7.946 -25.668 1.00 56.91 85 PRO A N 1
ATOM 664 C CA . PRO A 1 85 ? 22.296 -8.529 -26.900 1.00 56.91 85 PRO A CA 1
ATOM 665 C C . PRO A 1 85 ? 22.326 -7.526 -28.065 1.00 56.91 85 PRO A C 1
ATOM 667 O O . PRO A 1 85 ? 23.250 -7.548 -28.874 1.00 56.91 85 PRO A O 1
ATOM 670 N N . SER A 1 86 ? 21.372 -6.593 -28.128 1.00 59.53 86 SER A N 1
ATOM 671 C CA . SER A 1 86 ? 21.321 -5.576 -29.189 1.00 59.53 86 SER A CA 1
ATOM 672 C C . SER A 1 86 ? 22.449 -4.548 -29.050 1.00 59.53 86 SER A C 1
ATOM 674 O O . SER A 1 86 ? 23.085 -4.179 -30.037 1.00 59.53 86 SER A O 1
ATOM 676 N N . PHE A 1 87 ? 22.764 -4.132 -27.819 1.00 58.53 87 PHE A N 1
ATOM 677 C CA . PHE A 1 87 ? 23.851 -3.190 -27.548 1.00 58.53 87 PHE A CA 1
ATOM 678 C C . PHE A 1 87 ? 25.230 -3.826 -27.777 1.00 58.53 87 PHE A C 1
ATOM 680 O O . PHE A 1 87 ? 26.117 -3.208 -28.364 1.00 58.53 87 PHE A O 1
ATOM 687 N N . THR A 1 88 ? 25.407 -5.093 -27.389 1.00 61.12 88 THR A N 1
ATOM 688 C CA . THR A 1 88 ? 26.649 -5.840 -27.657 1.00 61.12 88 THR A CA 1
ATOM 689 C C . THR A 1 88 ? 26.846 -6.125 -29.149 1.00 61.12 88 THR A C 1
ATOM 691 O O . THR A 1 88 ? 27.967 -5.993 -29.647 1.00 61.12 88 THR A O 1
ATOM 694 N N . TYR A 1 89 ? 25.776 -6.423 -29.896 1.00 61.22 89 TYR A N 1
ATOM 695 C CA . TYR A 1 89 ? 25.828 -6.572 -31.354 1.00 61.22 89 TYR A CA 1
ATOM 696 C C . TYR A 1 89 ? 26.184 -5.252 -32.055 1.00 61.22 89 TYR A C 1
ATOM 698 O O . TYR A 1 89 ? 27.071 -5.224 -32.911 1.00 61.22 89 TYR A O 1
ATOM 706 N N . PHE A 1 90 ? 25.586 -4.137 -31.629 1.00 59.62 90 PHE A N 1
ATOM 707 C CA . PHE A 1 90 ? 25.887 -2.809 -32.166 1.00 59.62 90 PHE A CA 1
ATOM 708 C C . PHE A 1 90 ? 27.341 -2.378 -31.897 1.00 59.62 90 PHE A C 1
ATOM 710 O O . PHE A 1 90 ? 28.019 -1.872 -32.793 1.00 59.62 90 PHE A O 1
ATOM 717 N N . LEU A 1 91 ? 27.872 -2.645 -30.697 1.00 62.59 91 LEU A N 1
ATOM 718 C CA . LEU A 1 91 ? 29.282 -2.389 -30.375 1.00 62.59 91 LEU A CA 1
ATOM 719 C C . LEU A 1 91 ? 30.240 -3.270 -31.195 1.00 62.59 91 LEU A C 1
ATOM 721 O O . LEU A 1 91 ? 31.286 -2.789 -31.639 1.00 62.59 91 LEU A O 1
ATOM 725 N N . LYS A 1 92 ? 29.878 -4.534 -31.457 1.00 64.25 92 LYS A N 1
ATOM 726 C CA . LYS A 1 92 ? 30.665 -5.436 -32.312 1.00 64.25 92 LYS A CA 1
ATOM 727 C C . LYS A 1 92 ? 30.692 -4.958 -33.768 1.00 64.25 92 LYS A C 1
ATOM 729 O O . LYS A 1 92 ? 31.765 -4.944 -34.371 1.00 64.25 92 LYS A O 1
ATOM 734 N N . ILE A 1 93 ? 29.559 -4.496 -34.303 1.00 65.31 93 ILE A N 1
ATOM 735 C CA . ILE A 1 93 ? 29.483 -3.903 -35.649 1.00 65.31 93 ILE A CA 1
ATOM 736 C C . ILE A 1 93 ? 30.328 -2.635 -35.732 1.00 65.31 93 ILE A C 1
ATOM 738 O O . ILE A 1 93 ? 31.118 -2.498 -36.662 1.00 65.31 93 ILE A O 1
ATOM 742 N N . ARG A 1 94 ? 30.228 -1.728 -34.752 1.00 62.50 94 ARG A N 1
ATOM 743 C CA . ARG A 1 94 ? 30.992 -0.471 -34.758 1.00 62.50 94 ARG A CA 1
ATOM 744 C C . ARG A 1 94 ? 32.504 -0.716 -34.737 1.00 62.50 94 ARG A C 1
ATOM 746 O O . ARG A 1 94 ? 33.240 -0.040 -35.451 1.00 62.50 94 ARG A O 1
ATOM 753 N N . LYS A 1 95 ? 32.962 -1.720 -33.977 1.00 66.06 95 LYS A N 1
ATOM 754 C CA . LYS A 1 95 ? 34.372 -2.143 -33.941 1.00 66.06 95 LYS A CA 1
ATOM 755 C C . LYS A 1 95 ? 34.816 -2.787 -35.260 1.00 66.06 95 LYS A C 1
ATOM 757 O O . LYS A 1 95 ? 35.914 -2.504 -35.728 1.00 66.06 95 LYS A O 1
ATOM 762 N N . SER A 1 96 ? 33.963 -3.609 -35.874 1.00 69.56 96 SER A N 1
ATOM 763 C CA . SER A 1 96 ? 34.253 -4.242 -37.167 1.00 69.56 96 SER A CA 1
ATOM 764 C C . SER A 1 96 ? 34.292 -3.230 -38.312 1.00 69.56 96 SER A C 1
ATOM 766 O O . SER A 1 96 ? 35.170 -3.314 -39.161 1.00 69.56 96 SER A O 1
ATOM 768 N N . TYR A 1 97 ? 33.377 -2.260 -38.328 1.00 73.75 97 TYR A N 1
ATOM 769 C CA . TYR A 1 97 ? 33.330 -1.224 -39.357 1.00 73.75 97 TYR A CA 1
ATOM 770 C C . TYR A 1 97 ? 34.573 -0.336 -39.303 1.00 73.75 97 TYR A C 1
ATOM 772 O O . TYR A 1 97 ? 35.209 -0.131 -40.328 1.00 73.75 97 TYR A O 1
ATOM 780 N N . PHE A 1 98 ? 34.976 0.097 -38.102 1.00 72.75 98 PHE A N 1
ATOM 781 C CA . PHE A 1 98 ? 36.201 0.878 -37.914 1.00 72.75 98 PHE A CA 1
ATOM 782 C C . PHE A 1 98 ? 37.454 0.116 -38.373 1.00 72.75 98 PHE A C 1
ATOM 784 O O . PHE A 1 98 ? 38.333 0.689 -39.015 1.00 72.75 98 PHE A O 1
ATOM 791 N N . PHE A 1 99 ? 37.517 -1.188 -38.086 1.00 77.06 99 PHE A N 1
ATOM 792 C CA . PHE A 1 99 ? 38.615 -2.045 -38.529 1.00 77.06 99 PHE A CA 1
ATOM 793 C C . PHE A 1 99 ? 38.654 -2.190 -40.057 1.00 77.06 99 PHE A C 1
ATOM 795 O O . PHE A 1 99 ? 39.715 -2.051 -40.656 1.00 77.06 99 PHE A O 1
ATOM 802 N N . ILE A 1 100 ? 37.500 -2.402 -40.698 1.00 76.69 100 ILE A N 1
ATOM 803 C CA . ILE A 1 100 ? 37.404 -2.512 -42.159 1.00 76.69 100 ILE A CA 1
ATOM 804 C C . ILE A 1 100 ? 37.779 -1.187 -42.830 1.00 76.69 100 ILE A C 1
ATOM 806 O O . ILE A 1 100 ? 38.570 -1.196 -43.768 1.00 76.69 100 ILE A O 1
ATOM 810 N N . THR A 1 101 ? 37.288 -0.045 -42.340 1.00 75.94 101 THR A N 1
ATOM 811 C CA . THR A 1 101 ? 37.657 1.259 -42.912 1.00 75.94 101 THR A CA 1
ATOM 812 C C . THR A 1 101 ? 39.145 1.558 -42.748 1.00 75.94 101 THR A C 1
ATOM 814 O O . THR A 1 101 ? 39.758 2.058 -43.684 1.00 75.94 101 THR A O 1
ATOM 817 N N . ALA A 1 102 ? 39.753 1.210 -41.609 1.00 78.06 102 ALA A N 1
ATOM 818 C CA . ALA A 1 102 ? 41.193 1.375 -41.407 1.00 78.06 102 ALA A CA 1
ATOM 819 C C . ALA A 1 102 ? 42.023 0.491 -42.356 1.00 78.06 102 ALA A C 1
ATOM 821 O O . ALA A 1 102 ? 43.025 0.947 -42.898 1.00 78.06 102 ALA A O 1
ATOM 822 N N . LEU A 1 103 ? 41.587 -0.750 -42.593 1.00 79.12 103 LEU A N 1
ATOM 823 C CA . LEU A 1 103 ? 42.262 -1.692 -43.489 1.00 79.12 103 LEU A CA 1
ATOM 824 C C . LEU A 1 103 ? 42.165 -1.247 -44.954 1.00 79.12 103 LEU A C 1
ATOM 826 O O . LEU A 1 103 ? 43.157 -1.294 -45.673 1.00 79.12 103 LEU A O 1
ATOM 830 N N . VAL A 1 104 ? 40.998 -0.750 -45.379 1.00 85.06 104 VAL A N 1
ATOM 831 C CA . VAL A 1 104 ? 40.819 -0.146 -46.707 1.00 85.06 104 VAL A CA 1
ATOM 832 C C . VAL A 1 104 ? 41.750 1.055 -46.869 1.00 85.06 104 VAL A C 1
ATOM 834 O O . VAL A 1 104 ? 42.504 1.098 -47.829 1.00 85.06 104 VAL A O 1
ATOM 837 N N . ILE A 1 105 ? 41.776 1.991 -45.916 1.00 83.06 105 ILE A N 1
ATOM 838 C CA . ILE A 1 105 ? 42.670 3.158 -45.995 1.00 83.06 105 ILE A CA 1
ATOM 839 C C . ILE A 1 105 ? 44.137 2.724 -46.114 1.00 83.06 105 ILE A C 1
ATOM 841 O O . ILE A 1 105 ? 44.847 3.267 -46.946 1.00 83.06 105 ILE A O 1
ATOM 845 N N . LEU A 1 106 ? 44.576 1.722 -45.348 1.00 77.31 106 LEU A N 1
ATOM 846 C CA . LEU A 1 106 ? 45.957 1.226 -45.380 1.00 77.31 106 LEU A CA 1
ATOM 847 C C . LEU A 1 106 ? 46.320 0.480 -46.677 1.00 77.31 106 LEU A C 1
ATOM 849 O O . LEU A 1 106 ? 47.488 0.433 -47.033 1.00 77.31 106 LEU A O 1
ATOM 853 N N . LEU A 1 107 ? 45.344 -0.105 -47.378 1.00 79.31 107 LEU A N 1
ATOM 854 C CA . LEU A 1 107 ? 45.554 -0.740 -48.688 1.00 79.31 107 LEU A CA 1
ATOM 855 C C . LEU A 1 107 ? 45.629 0.264 -49.846 1.00 79.31 107 LEU A C 1
ATOM 857 O O . LEU A 1 107 ? 46.182 -0.068 -50.892 1.00 79.31 107 LEU A O 1
ATOM 861 N N . PHE A 1 108 ? 45.025 1.443 -49.686 1.00 73.88 108 PHE A N 1
ATOM 862 C CA . PHE A 1 108 ? 44.958 2.489 -50.713 1.00 73.88 108 PHE A CA 1
ATOM 863 C C . PHE A 1 108 ? 45.914 3.670 -50.452 1.00 73.88 108 PHE A C 1
ATOM 865 O O . PHE A 1 108 ? 45.911 4.619 -51.239 1.00 73.88 108 PHE A O 1
ATOM 872 N N . LEU A 1 109 ? 46.705 3.622 -49.374 1.00 68.25 109 LEU A N 1
ATOM 873 C CA . LEU A 1 109 ? 47.777 4.569 -49.044 1.00 68.25 109 LEU A CA 1
ATOM 874 C C . LEU A 1 109 ? 49.143 3.961 -49.386 1.00 68.25 109 LEU A C 1
ATOM 876 O O . LEU A 1 109 ? 49.996 4.713 -49.903 1.00 68.25 109 LEU A O 1
#

pLDDT: mean 71.73, std 14.55, range [43.28, 92.44]

Sequence (109 aa):
MIKCPKCSTNNKLQKFCGNCGNLLLIEGAEFQDEQAATFAESDQSEIKIGFMYGALFFLRKLITWIFLFSIGAKLLFASSFNLMPSFTYFLKIRKSYFFITALVILLFL

Foldseek 3Di:
DAQDPPPRDDDDPDQADPPPRHGGPDPPDPPPPPVVVVVVVVVVVVVVVVVVVVVVVVVVVVVVVVVVVVVVVVVVVVVVVVVVVVVVVVVVVVVVVVVVVVVVVVVVD

Radius of gyration: 42.89 Å; chains: 1; bounding box: 93×28×102 Å

Secondary structure (DSSP, 8-state):
-EE-TTT--EE-S-SB-TTT--B---TT-----HHHHHHHHHHHHHHHHHHHHHHHHHHHHHHHHHHHHHHHHHHHHHHHHHHHHHHHHHHHHHHHHHHHHHHHHHHH-

Organism: NCBI:txid1469647